Protein AF-A0A7R9DJT4-F1 (afdb_monomer_lite)

Sequence (134 aa):
MLPIFFIPLHFIPFYAVALYTYYHGIIDHSGINFKAHWWQPWQPDAIFHDNHHQYFHVNFGFNCSIWDKIHGTYRRKDRVYTEDIYYGKGKALNEVSENELMNDIKERKSENPLAYRNNNMEFELTEEDIKKSK

InterPro domains:
  IPR006694 Fatty acid hydroxylase [PF04116] (2-73)

Foldseek 3Di:
DVCVPPPDDDVVVVVVVVVVLVVLVCCLPVPDLDCDDPVQPQAHTSVLVVVCVAQVAASPDHRGSVVCVVLQLHDDLQFFGHVPQHDRHHHGLVRDDPVSVVVSLVSLVPDQLSSDPVSHSPNHDDPVSSVVRD

Secondary structure (DSSP, 8-state):
-HHHHHS---HHHHHHHHHHHHHHHHHHTTT------TT-TTSPPHHHHHHHHHHSSS---SS-THHHHHHT-S--TTEE--TT--SSS-EETTTS-HHHHHHHHHHHHHS-GGGSTTSS-TTPPPHHHHHHH-

Organism: Timema cristinae (NCBI:txid61476)

Structure (mmCIF, N/CA/C/O backbone):
data_AF-A0A7R9DJT4-F1
#
_entry.id   AF-A0A7R9DJT4-F1
#
loop_
_atom_site.group_PDB
_atom_site.id
_atom_site.type_symbol
_atom_site.label_atom_id
_atom_site.label_alt_id
_atom_site.label_comp_id
_atom_site.label_asym_id
_atom_site.label_entity_id
_atom_site.label_seq_id
_atom_site.pdbx_PDB_ins_code
_atom_site.Cartn_x
_atom_site.Cartn_y
_atom_site.Cartn_z
_atom_site.occupancy
_atom_site.B_iso_or_equiv
_atom_site.auth_seq_id
_atom_site.auth_comp_id
_atom_site.auth_asym_id
_atom_site.auth_atom_id
_atom_site.pdbx_PDB_model_num
ATOM 1 N N . MET A 1 1 ? 11.386 -14.698 -14.616 1.00 60.44 1 MET A N 1
ATOM 2 C CA . MET A 1 1 ? 12.555 -14.948 -15.493 1.00 60.44 1 MET A CA 1
ATOM 3 C C . MET A 1 1 ? 12.223 -15.726 -16.767 1.00 60.44 1 MET A C 1
ATOM 5 O O . MET A 1 1 ? 12.746 -15.362 -17.807 1.00 60.44 1 MET A O 1
ATOM 9 N N . LEU A 1 2 ? 11.346 -16.740 -16.736 1.00 71.69 2 LEU A N 1
ATOM 10 C CA . LEU A 1 2 ? 11.008 -17.580 -17.904 1.00 71.69 2 LEU A CA 1
ATOM 11 C C . LEU A 1 2 ? 10.589 -16.803 -19.184 1.00 71.69 2 LEU A C 1
ATOM 13 O O . LEU A 1 2 ? 11.089 -17.145 -20.254 1.00 71.69 2 LEU A O 1
ATOM 17 N N . PRO A 1 3 ? 9.802 -15.705 -19.114 1.00 70.12 3 PRO A N 1
ATOM 18 C CA . PRO A 1 3 ? 9.481 -14.895 -20.295 1.00 70.12 3 PRO A CA 1
ATOM 19 C C . PRO A 1 3 ? 10.692 -14.284 -21.010 1.00 70.12 3 PRO A C 1
ATOM 21 O O . PRO A 1 3 ? 10.672 -14.146 -22.222 1.00 70.12 3 PRO A O 1
ATOM 24 N N . ILE A 1 4 ? 11.759 -13.945 -20.284 1.00 73.62 4 ILE A N 1
ATOM 25 C CA . ILE A 1 4 ? 12.904 -13.190 -20.824 1.00 73.62 4 ILE A CA 1
ATOM 26 C C . ILE A 1 4 ? 13.721 -14.035 -21.809 1.00 73.62 4 ILE A C 1
ATOM 28 O O . ILE A 1 4 ? 14.277 -13.501 -22.763 1.00 73.62 4 ILE A O 1
ATOM 32 N N . PHE A 1 5 ? 13.797 -15.347 -21.579 1.00 78.56 5 PHE A N 1
ATOM 33 C CA . PHE A 1 5 ? 14.637 -16.249 -22.370 1.00 78.56 5 PHE A CA 1
ATOM 34 C C . PHE A 1 5 ? 13.871 -16.986 -23.469 1.00 78.56 5 PHE A C 1
ATOM 36 O O . PHE A 1 5 ? 14.475 -17.393 -24.457 1.00 78.56 5 PHE A O 1
ATOM 43 N N . PHE A 1 6 ? 12.559 -17.170 -23.297 1.00 85.50 6 PHE A N 1
ATOM 44 C CA . PHE A 1 6 ? 11.762 -18.042 -24.165 1.00 85.50 6 PHE A CA 1
ATOM 45 C C . PHE A 1 6 ? 10.630 -17.328 -24.904 1.00 85.50 6 PHE A C 1
ATOM 47 O O . PHE A 1 6 ? 10.102 -17.886 -25.863 1.00 85.50 6 PHE A O 1
ATOM 54 N N . ILE A 1 7 ? 10.250 -16.116 -24.490 1.00 85.88 7 ILE A N 1
ATOM 55 C CA . ILE A 1 7 ? 9.198 -15.344 -25.155 1.00 85.88 7 ILE A CA 1
ATOM 56 C C . ILE A 1 7 ? 9.868 -14.196 -25.919 1.00 85.88 7 ILE A C 1
ATOM 58 O O . ILE A 1 7 ? 10.579 -13.400 -25.304 1.00 85.88 7 ILE A O 1
ATOM 62 N N . PRO A 1 8 ? 9.666 -14.080 -27.245 1.00 86.94 8 PRO A N 1
ATOM 63 C CA . PRO A 1 8 ? 10.173 -12.941 -27.996 1.00 86.94 8 PRO A CA 1
ATOM 64 C C . PRO A 1 8 ? 9.510 -11.664 -27.470 1.00 86.94 8 PRO A C 1
ATOM 66 O O . PRO A 1 8 ? 8.306 -11.459 -27.616 1.00 86.94 8 PRO A O 1
ATOM 69 N N . LEU A 1 9 ? 10.309 -10.817 -26.823 1.00 87.19 9 LEU A N 1
ATOM 70 C CA . LEU A 1 9 ? 9.878 -9.572 -26.199 1.00 87.19 9 LEU A CA 1
ATOM 71 C C . LEU A 1 9 ? 10.655 -8.402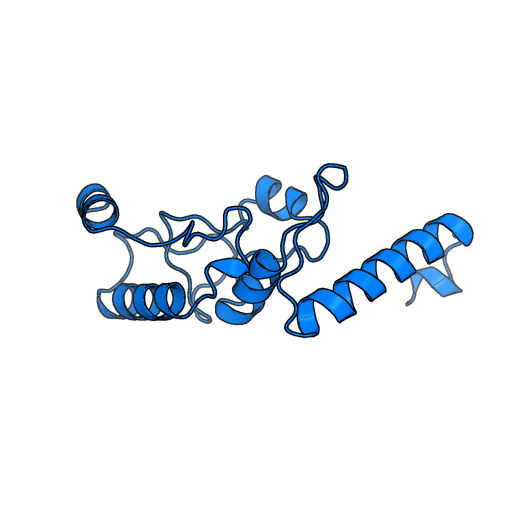 -26.795 1.00 87.19 9 LEU A C 1
ATOM 73 O O . LEU A 1 9 ? 11.849 -8.497 -27.079 1.00 87.19 9 LEU A O 1
ATOM 77 N N . HIS A 1 10 ? 9.988 -7.261 -26.944 1.00 90.56 10 HIS A N 1
ATOM 78 C CA . HIS A 1 10 ? 10.674 -6.023 -27.286 1.00 90.56 10 HIS A CA 1
ATOM 79 C C . HIS A 1 10 ? 11.540 -5.582 -26.098 1.00 90.56 10 HIS A C 1
ATOM 81 O O . HIS A 1 10 ? 11.026 -5.220 -25.040 1.00 90.56 10 HIS A O 1
ATOM 87 N N . PHE A 1 11 ? 12.862 -5.595 -26.279 1.00 89.19 11 PHE A N 1
ATOM 88 C CA . PHE A 1 11 ? 13.813 -5.318 -25.198 1.00 89.19 11 PHE A CA 1
ATOM 89 C C . PHE A 1 11 ? 13.643 -3.926 -24.585 1.00 89.19 11 PHE A C 1
ATOM 91 O O . PHE A 1 11 ? 13.699 -3.787 -23.370 1.00 89.19 11 PHE A O 1
ATOM 98 N N . ILE A 1 12 ? 13.393 -2.901 -25.405 1.00 92.81 12 ILE A N 1
ATOM 99 C CA . ILE A 1 12 ? 13.260 -1.515 -24.933 1.00 92.81 12 ILE A CA 1
ATOM 100 C C . ILE A 1 12 ? 12.126 -1.361 -23.901 1.00 92.81 12 ILE A C 1
ATOM 102 O O . ILE A 1 12 ? 12.424 -0.965 -22.774 1.00 92.81 12 ILE A O 1
ATOM 106 N N . PRO A 1 13 ? 10.850 -1.679 -24.211 1.00 93.06 13 PRO A N 1
ATOM 107 C CA . PRO A 1 13 ? 9.777 -1.551 -23.226 1.00 93.06 13 PRO A CA 1
ATOM 108 C C . PRO A 1 13 ? 9.973 -2.486 -22.029 1.00 93.06 13 PRO A C 1
ATOM 110 O O . PRO A 1 13 ? 9.661 -2.094 -20.908 1.00 93.06 13 PRO A O 1
ATOM 113 N N . PHE A 1 14 ? 10.540 -3.681 -22.234 1.00 90.88 14 PHE A N 1
ATOM 114 C CA . PHE A 1 14 ? 10.866 -4.583 -21.131 1.00 90.88 14 PHE A CA 1
ATOM 115 C C . PHE A 1 14 ? 11.834 -3.934 -20.132 1.00 90.88 14 PHE A C 1
ATOM 117 O O . PHE A 1 14 ? 11.525 -3.856 -18.944 1.00 90.88 14 PHE A O 1
ATOM 124 N N . TYR A 1 15 ? 12.978 -3.430 -20.603 1.00 91.56 15 TYR A N 1
ATOM 125 C CA . TYR A 1 15 ? 13.961 -2.788 -19.732 1.00 91.56 15 TYR A CA 1
ATOM 126 C C . TYR A 1 15 ? 13.433 -1.492 -19.123 1.00 91.56 15 TYR A C 1
ATOM 128 O O . TYR A 1 15 ? 13.725 -1.225 -17.962 1.00 91.56 15 TYR A O 1
ATOM 136 N N . ALA A 1 16 ? 12.626 -0.717 -19.853 1.00 94.12 16 ALA A N 1
ATOM 137 C CA . ALA A 1 16 ? 11.995 0.483 -19.310 1.00 94.12 16 ALA A CA 1
ATOM 138 C C . ALA A 1 16 ? 11.109 0.153 -18.097 1.00 94.12 16 ALA A C 1
ATOM 140 O O . ALA A 1 16 ? 11.258 0.774 -17.046 1.00 94.12 16 ALA A O 1
ATOM 141 N N . VAL A 1 17 ? 10.246 -0.865 -18.209 1.00 92.69 17 VAL A N 1
ATOM 142 C CA . VAL A 1 17 ? 9.405 -1.324 -17.092 1.00 92.69 17 VAL A CA 1
ATOM 143 C C . VAL A 1 17 ? 10.260 -1.920 -15.977 1.00 92.69 17 VAL A C 1
ATOM 145 O O . VAL A 1 17 ? 10.069 -1.561 -14.821 1.00 92.69 17 VAL A O 1
ATOM 148 N N . ALA A 1 18 ? 11.232 -2.776 -16.299 1.00 92.31 18 ALA A N 1
ATOM 149 C CA . ALA A 1 18 ? 12.082 -3.408 -15.294 1.00 92.31 18 ALA A CA 1
ATOM 150 C C . ALA A 1 18 ? 12.849 -2.365 -14.467 1.00 92.31 18 ALA A C 1
ATOM 152 O O . ALA A 1 18 ? 12.768 -2.370 -13.240 1.00 92.31 18 ALA A O 1
ATOM 153 N N . LEU A 1 19 ? 13.536 -1.427 -15.123 1.00 94.44 19 LEU A N 1
ATOM 154 C CA . LEU A 1 19 ? 14.265 -0.350 -14.450 1.00 94.44 19 LEU A CA 1
ATOM 155 C C . LEU A 1 19 ? 13.332 0.522 -13.610 1.00 94.44 19 LEU A C 1
ATOM 157 O O . LEU A 1 19 ? 13.670 0.852 -12.477 1.00 94.44 19 LEU A O 1
ATOM 161 N N . TYR A 1 20 ? 12.145 0.843 -14.130 1.00 94.06 20 TYR A N 1
ATOM 162 C CA . TYR A 1 20 ? 11.126 1.577 -13.388 1.00 94.06 20 TYR A CA 1
ATOM 163 C C . TYR A 1 20 ? 10.706 0.843 -12.106 1.00 94.06 20 TYR A C 1
ATOM 165 O O . TYR A 1 20 ? 10.711 1.452 -11.035 1.00 94.06 20 TYR A O 1
ATOM 173 N N . THR A 1 21 ? 10.404 -0.458 -12.191 1.00 93.38 21 THR A N 1
ATOM 174 C CA . THR A 1 21 ? 10.021 -1.270 -11.023 1.00 93.38 21 THR A CA 1
ATOM 175 C C . THR A 1 21 ? 11.160 -1.402 -10.016 1.00 93.38 21 THR A C 1
ATOM 177 O O . THR A 1 21 ? 10.929 -1.279 -8.820 1.00 93.38 21 THR A O 1
ATOM 180 N N . TYR A 1 22 ? 12.403 -1.575 -10.483 1.00 93.69 22 TYR A N 1
ATOM 181 C CA . TYR A 1 22 ? 13.575 -1.670 -9.612 1.00 93.69 22 TYR A CA 1
ATOM 182 C C . TYR A 1 22 ? 13.863 -0.357 -8.890 1.00 93.69 22 TYR A C 1
ATOM 184 O O . TYR A 1 22 ? 14.166 -0.373 -7.701 1.00 93.69 22 TYR A O 1
ATOM 192 N N . TYR A 1 23 ? 13.765 0.773 -9.594 1.00 93.38 23 TYR A N 1
ATOM 193 C CA . TYR A 1 23 ? 13.988 2.088 -9.004 1.00 93.38 23 TYR A CA 1
ATOM 194 C C . TYR A 1 23 ? 13.021 2.345 -7.845 1.00 93.38 23 TYR A C 1
ATOM 196 O O . TYR A 1 23 ? 13.465 2.610 -6.733 1.00 93.38 23 TYR A O 1
ATOM 204 N N . HIS A 1 24 ? 11.715 2.200 -8.082 1.00 92.69 24 HIS A N 1
ATOM 205 C CA . HIS A 1 24 ? 10.710 2.390 -7.032 1.00 92.69 24 HIS A CA 1
ATOM 206 C C . HIS A 1 24 ? 10.835 1.314 -5.943 1.00 92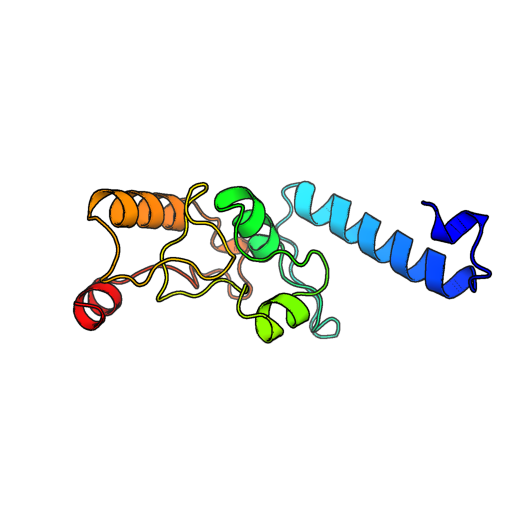.69 24 HIS A C 1
ATOM 208 O O . HIS A 1 24 ? 10.769 1.649 -4.772 1.00 92.69 24 HIS A O 1
ATOM 214 N N . GLY A 1 25 ? 11.170 0.073 -6.326 1.00 91.38 25 GLY A N 1
ATOM 215 C CA . GLY A 1 25 ? 11.628 -1.014 -5.448 1.00 91.38 25 GLY A CA 1
ATOM 216 C C . GLY A 1 25 ? 12.599 -0.560 -4.373 1.00 91.38 25 GLY A C 1
ATOM 217 O O . GLY A 1 25 ? 12.367 -0.701 -3.178 1.00 91.38 25 GLY A O 1
ATOM 218 N N . ILE A 1 26 ? 13.713 -0.002 -4.827 1.00 93.62 26 ILE A N 1
ATOM 219 C CA . ILE A 1 26 ? 14.790 0.446 -3.952 1.00 93.62 26 ILE A CA 1
ATOM 220 C C . ILE A 1 26 ? 14.341 1.641 -3.110 1.00 93.62 26 ILE A C 1
ATOM 222 O O . ILE A 1 26 ? 14.641 1.683 -1.920 1.00 93.62 26 ILE A O 1
ATOM 226 N N . ILE A 1 27 ? 13.640 2.608 -3.708 1.00 92.56 27 ILE A N 1
ATOM 227 C CA . ILE A 1 27 ? 13.214 3.823 -3.007 1.00 92.56 27 ILE A CA 1
ATOM 228 C C . ILE A 1 27 ? 12.201 3.508 -1.902 1.00 92.56 27 ILE A C 1
ATOM 230 O O . ILE A 1 27 ? 12.422 3.950 -0.774 1.00 92.56 27 ILE A O 1
ATOM 234 N N . ASP A 1 28 ? 11.173 2.704 -2.176 1.00 90.25 28 ASP A N 1
ATOM 235 C CA . ASP A 1 28 ? 10.136 2.343 -1.199 1.00 90.25 28 ASP A CA 1
ATOM 236 C C . ASP A 1 28 ? 10.731 1.590 0.008 1.00 90.25 28 ASP A C 1
ATOM 238 O O . ASP A 1 28 ? 10.280 1.762 1.133 1.00 90.25 28 ASP A O 1
ATOM 242 N N . HIS A 1 29 ? 11.826 0.842 -0.180 1.00 91.06 29 HIS A N 1
ATOM 243 C CA . HIS A 1 29 ? 12.537 0.148 0.906 1.00 91.06 29 HIS A CA 1
ATOM 244 C C . HIS A 1 29 ? 13.718 0.915 1.516 1.00 91.06 29 HIS A C 1
ATOM 246 O O . HIS A 1 29 ? 14.385 0.411 2.421 1.00 91.06 29 HIS A O 1
ATOM 252 N N . SER A 1 30 ? 14.015 2.121 1.035 1.00 92.75 30 SER A N 1
ATOM 253 C CA . SER A 1 30 ? 15.169 2.904 1.504 1.00 92.75 30 SER A CA 1
ATOM 254 C C . SER A 1 30 ? 14.902 3.716 2.777 1.00 92.75 30 SER A C 1
ATOM 256 O O . SER A 1 30 ? 15.821 4.338 3.309 1.00 92.75 30 SER A O 1
ATOM 258 N N . GLY A 1 31 ? 13.654 3.741 3.259 1.00 88.44 31 GLY A N 1
ATOM 259 C CA . GLY A 1 31 ? 13.210 4.609 4.356 1.00 88.44 31 GLY A CA 1
ATOM 260 C C . GLY A 1 31 ? 12.927 6.057 3.932 1.00 88.44 31 GLY A C 1
ATOM 261 O O . GLY A 1 31 ? 12.759 6.931 4.783 1.00 88.44 31 GLY A O 1
ATOM 262 N N . ILE A 1 32 ? 12.886 6.334 2.625 1.00 92.00 32 ILE A N 1
ATOM 263 C CA . ILE A 1 32 ? 12.493 7.633 2.074 1.00 92.00 32 ILE A CA 1
ATOM 264 C C . ILE A 1 32 ? 10.972 7.664 1.902 1.00 92.00 32 ILE A C 1
ATOM 266 O O . ILE A 1 32 ? 10.406 6.831 1.203 1.00 92.00 32 ILE A O 1
ATOM 270 N N . ASN A 1 33 ? 10.323 8.699 2.441 1.00 92.94 33 ASN A N 1
ATOM 271 C CA . ASN A 1 33 ? 8.895 8.971 2.237 1.00 92.94 33 ASN A CA 1
ATOM 272 C C . ASN A 1 33 ? 8.625 9.527 0.829 1.00 92.94 33 ASN A C 1
ATOM 274 O O . ASN A 1 33 ? 8.293 10.704 0.650 1.00 92.94 33 ASN A O 1
ATOM 278 N N . PHE A 1 34 ? 8.835 8.698 -0.189 1.00 92.56 34 PHE A N 1
ATOM 279 C CA . PHE A 1 34 ? 8.591 9.073 -1.571 1.00 92.56 34 PHE A CA 1
ATOM 280 C C . PHE A 1 34 ? 7.098 9.301 -1.824 1.00 92.56 34 PHE A C 1
ATOM 282 O O . PHE A 1 34 ? 6.232 8.565 -1.347 1.00 92.56 34 PHE A O 1
ATOM 289 N N . LYS A 1 35 ? 6.814 10.330 -2.626 1.00 94.00 35 LYS A N 1
ATOM 290 C CA . LYS A 1 35 ? 5.470 10.654 -3.093 1.00 94.00 35 LYS A CA 1
ATOM 291 C C . LYS A 1 35 ? 5.429 10.548 -4.601 1.00 94.00 35 LYS A C 1
ATOM 293 O O . LYS A 1 35 ? 6.207 11.217 -5.284 1.00 94.00 35 LYS A O 1
ATOM 298 N N . ALA A 1 36 ? 4.478 9.779 -5.113 1.00 93.19 36 ALA A N 1
ATOM 299 C CA . ALA A 1 36 ? 4.293 9.623 -6.541 1.00 93.19 36 ALA A CA 1
ATOM 300 C C . ALA A 1 36 ? 4.054 10.982 -7.197 1.00 93.19 36 ALA A C 1
ATOM 302 O O . ALA A 1 36 ? 3.322 11.834 -6.678 1.00 93.19 36 ALA A O 1
ATOM 303 N N . HIS A 1 37 ? 4.667 11.211 -8.350 1.00 92.62 37 HIS A N 1
ATOM 304 C CA . HIS A 1 37 ? 4.477 12.469 -9.054 1.00 92.62 37 HIS A CA 1
ATOM 305 C C . HIS A 1 37 ? 3.053 12.578 -9.616 1.00 92.62 37 HIS A C 1
ATOM 307 O O . HIS A 1 37 ? 2.407 11.577 -9.913 1.00 92.62 37 HIS A O 1
ATOM 313 N N . TRP A 1 38 ? 2.565 13.805 -9.819 1.00 93.06 38 TRP A N 1
ATOM 314 C CA . TRP A 1 38 ? 1.211 14.056 -10.341 1.00 93.06 38 TRP A CA 1
ATOM 315 C C . TRP A 1 38 ? 0.954 13.414 -11.718 1.00 93.06 38 TRP A C 1
ATOM 317 O O . TRP A 1 38 ? -0.186 13.110 -12.053 1.00 93.06 38 TRP A O 1
ATOM 327 N N . TRP A 1 39 ? 2.010 13.186 -12.506 1.00 93.44 39 TRP A N 1
ATOM 328 C CA . TRP A 1 39 ? 1.956 12.541 -13.820 1.00 93.44 39 TRP A CA 1
ATOM 329 C C . TRP A 1 39 ? 2.059 11.003 -13.758 1.00 93.44 39 TRP A C 1
ATOM 331 O O . TRP A 1 39 ? 2.012 10.354 -14.800 1.00 93.44 39 TRP A O 1
ATOM 341 N N . GLN A 1 40 ? 2.167 10.412 -12.561 1.00 92.81 40 GLN A N 1
ATOM 342 C CA . GLN A 1 40 ? 2.209 8.962 -12.320 1.00 92.81 40 GLN A CA 1
ATOM 343 C C . GLN A 1 40 ? 0.988 8.496 -11.504 1.00 92.81 40 GLN A C 1
ATOM 345 O O . GLN A 1 40 ? 1.146 7.986 -10.397 1.00 92.81 40 GLN A O 1
ATOM 350 N N . PRO A 1 41 ? -0.248 8.631 -12.014 1.00 90.12 41 PRO A N 1
ATOM 351 C CA . PRO A 1 41 ? -1.459 8.328 -11.242 1.00 90.12 41 PRO A CA 1
ATOM 352 C C . PRO A 1 41 ? -1.604 6.849 -10.833 1.00 90.12 41 PRO A C 1
ATOM 354 O O . PRO A 1 41 ? -2.445 6.525 -9.997 1.00 90.12 41 PRO A O 1
ATOM 357 N N . TRP A 1 42 ? -0.825 5.943 -11.431 1.00 92.44 42 TRP A N 1
ATOM 358 C CA . TRP A 1 42 ? -0.794 4.523 -11.071 1.00 92.44 42 TRP A CA 1
ATOM 359 C C . TRP A 1 42 ? 0.141 4.224 -9.891 1.00 92.44 42 TRP A C 1
ATOM 361 O O . TRP A 1 42 ? -0.185 3.348 -9.085 1.00 92.44 42 TRP A O 1
ATOM 371 N N . GLN A 1 43 ? 1.260 4.949 -9.778 1.00 95.19 43 GLN A N 1
ATOM 372 C CA . GLN A 1 43 ? 2.268 4.738 -8.740 1.00 95.19 43 GLN A CA 1
ATOM 373 C C . GLN A 1 43 ? 1.718 5.229 -7.401 1.00 95.19 43 GLN A C 1
ATOM 375 O O . GLN A 1 43 ? 1.310 6.387 -7.302 1.00 95.19 43 GLN A O 1
ATOM 380 N N . PRO A 1 44 ? 1.671 4.376 -6.373 1.00 95.38 44 PRO A N 1
ATOM 381 C CA . PRO A 1 44 ? 1.309 4.823 -5.040 1.00 95.38 44 PRO A CA 1
ATOM 382 C C . PRO A 1 44 ? 2.475 5.536 -4.331 1.00 95.38 44 PRO A C 1
ATOM 384 O O . PRO A 1 44 ? 3.632 5.436 -4.745 1.00 95.38 44 PRO A O 1
ATOM 387 N N . ASP A 1 45 ? 2.146 6.257 -3.258 1.00 95.50 45 ASP A N 1
ATOM 388 C CA . ASP A 1 45 ? 3.124 6.778 -2.291 1.00 95.50 45 ASP A CA 1
ATOM 389 C C . ASP A 1 45 ? 3.702 5.631 -1.450 1.00 95.50 45 ASP A C 1
ATOM 391 O O . ASP A 1 45 ? 3.047 4.595 -1.309 1.00 95.50 45 ASP A O 1
ATOM 395 N N . ALA A 1 46 ? 4.881 5.832 -0.852 1.00 94.56 46 ALA A N 1
ATOM 396 C CA . ALA A 1 46 ? 5.594 4.796 -0.090 1.00 94.56 46 ALA A CA 1
ATOM 397 C C . ALA A 1 46 ? 4.716 4.114 0.980 1.00 94.56 46 ALA A C 1
ATOM 399 O O . ALA A 1 46 ? 4.736 2.892 1.125 1.00 94.56 46 ALA A O 1
ATOM 400 N N . ILE A 1 47 ? 3.834 4.885 1.635 1.00 96.12 47 ILE A N 1
ATOM 401 C CA . ILE A 1 47 ? 2.928 4.384 2.679 1.00 96.12 47 ILE A CA 1
ATOM 402 C C . ILE A 1 47 ? 2.034 3.224 2.224 1.00 96.12 47 ILE A C 1
ATOM 404 O O . ILE A 1 47 ? 1.651 2.373 3.022 1.00 96.12 47 ILE A O 1
ATOM 408 N N . PHE A 1 48 ? 1.699 3.155 0.934 1.00 96.88 48 PHE A N 1
ATOM 409 C CA . PHE A 1 48 ? 0.907 2.057 0.388 1.00 96.88 48 PHE A CA 1
ATOM 410 C C . PHE A 1 48 ? 1.629 0.717 0.541 1.00 96.88 48 PHE A C 1
ATOM 412 O O . PHE A 1 48 ? 1.000 -0.274 0.921 1.00 96.88 48 PHE A O 1
ATOM 419 N N . HIS A 1 49 ? 2.937 0.711 0.276 1.00 96.06 49 HIS A N 1
ATOM 420 C CA . HIS A 1 49 ? 3.788 -0.460 0.406 1.00 96.06 49 HIS A CA 1
ATOM 421 C C . HIS A 1 49 ? 4.193 -0.718 1.862 1.00 96.06 49 HIS A C 1
ATOM 423 O O . HIS A 1 49 ? 4.188 -1.867 2.300 1.00 96.06 49 HIS A O 1
ATOM 429 N N . ASP A 1 50 ? 4.423 0.329 2.655 1.00 95.88 50 ASP A N 1
ATOM 430 C CA . ASP A 1 50 ? 4.638 0.177 4.100 1.00 95.88 50 ASP A CA 1
ATOM 431 C C . ASP A 1 50 ? 3.438 -0.509 4.767 1.00 95.88 50 ASP A C 1
ATOM 433 O O . ASP A 1 50 ? 3.598 -1.438 5.554 1.00 95.88 50 ASP A O 1
ATOM 437 N N . ASN A 1 51 ? 2.213 -0.127 4.392 1.00 96.81 51 ASN A N 1
ATOM 438 C CA . ASN A 1 51 ? 1.002 -0.793 4.867 1.00 96.81 51 ASN A CA 1
ATOM 439 C C . ASN A 1 51 ? 0.908 -2.250 4.391 1.00 96.81 51 ASN A C 1
ATOM 441 O O . ASN A 1 51 ? 0.369 -3.088 5.112 1.00 96.81 51 ASN A O 1
ATOM 445 N N . HIS A 1 52 ? 1.430 -2.580 3.205 1.00 96.81 52 HIS A N 1
ATOM 446 C CA . HIS A 1 52 ? 1.543 -3.977 2.790 1.00 96.81 52 HIS A CA 1
ATOM 447 C C . HIS A 1 52 ? 2.468 -4.753 3.735 1.00 96.81 52 HIS A C 1
ATOM 449 O O . HIS A 1 52 ? 2.100 -5.834 4.174 1.00 96.81 52 HIS A O 1
ATOM 455 N N . HIS A 1 53 ? 3.616 -4.198 4.124 1.00 95.88 53 HIS A N 1
ATOM 456 C CA . HIS A 1 53 ? 4.495 -4.840 5.108 1.00 95.88 53 HIS A CA 1
ATOM 457 C C . HIS A 1 53 ? 3.901 -4.921 6.510 1.00 95.88 53 HIS A C 1
ATOM 459 O O . HIS A 1 53 ? 4.171 -5.875 7.229 1.00 95.88 53 HIS A O 1
ATOM 465 N N . GLN A 1 54 ? 3.097 -3.935 6.890 1.00 96.19 54 GLN A N 1
ATOM 466 C CA . GLN A 1 54 ? 2.474 -3.871 8.204 1.00 96.19 54 GLN A CA 1
ATOM 467 C C . GLN A 1 54 ? 1.312 -4.862 8.366 1.00 96.19 54 GLN A C 1
ATOM 469 O O . GLN A 1 54 ? 1.102 -5.396 9.450 1.00 96.19 54 GLN A O 1
ATOM 474 N N . TYR A 1 55 ? 0.537 -5.105 7.303 1.00 97.06 55 TYR A N 1
ATOM 475 C CA . TYR A 1 55 ? -0.692 -5.908 7.378 1.00 97.06 55 TYR A CA 1
ATOM 476 C C . TYR A 1 55 ? -0.679 -7.181 6.520 1.00 97.06 55 TYR A C 1
ATOM 478 O O . TYR A 1 55 ? -1.552 -8.027 6.698 1.00 97.06 55 TYR A O 1
ATOM 486 N N . PHE A 1 56 ? 0.270 -7.324 5.589 1.00 96.25 56 PHE A N 1
ATOM 487 C CA . PHE A 1 56 ? 0.492 -8.423 4.625 1.00 96.25 56 PHE A CA 1
ATOM 488 C C . PHE A 1 56 ? -0.635 -8.717 3.625 1.00 96.25 56 PHE A C 1
ATOM 490 O O . PHE A 1 56 ? -0.383 -9.022 2.458 1.00 96.25 56 PHE A O 1
ATOM 497 N N . HIS A 1 57 ? -1.888 -8.612 4.048 1.00 97.19 57 HIS A N 1
ATOM 498 C CA . HIS A 1 57 ? -3.072 -9.018 3.304 1.00 97.19 57 HIS A CA 1
ATOM 499 C C . HIS A 1 57 ? -3.886 -7.810 2.840 1.00 97.19 57 HIS A C 1
ATOM 501 O O . HIS A 1 57 ? -5.110 -7.791 2.954 1.00 97.19 57 HIS A O 1
ATOM 507 N N . VAL A 1 58 ? -3.198 -6.787 2.336 1.00 97.75 58 VAL A N 1
ATOM 508 C CA . VAL A 1 58 ? -3.759 -5.565 1.746 1.00 97.75 58 VAL A CA 1
ATOM 509 C C . VAL A 1 58 ? -2.714 -4.950 0.811 1.00 97.75 58 VAL A C 1
ATOM 511 O O . VAL A 1 58 ? -1.525 -5.232 0.970 1.00 97.75 58 VAL A O 1
ATOM 514 N N . ASN A 1 59 ? -3.143 -4.114 -0.141 1.00 97.62 59 ASN A N 1
ATOM 515 C CA . ASN A 1 59 ? -2.252 -3.359 -1.030 1.00 97.62 59 ASN A CA 1
ATOM 516 C C . ASN A 1 59 ? -1.220 -4.263 -1.741 1.00 97.62 59 ASN A C 1
ATOM 518 O O . ASN A 1 59 ? -0.017 -4.066 -1.618 1.00 97.62 59 ASN A O 1
ATOM 522 N N . PHE A 1 60 ? -1.684 -5.292 -2.453 1.00 97.06 60 PHE A N 1
ATOM 523 C CA . PHE A 1 60 ? -0.824 -6.302 -3.082 1.00 97.06 60 PHE A CA 1
ATOM 524 C C . PHE A 1 60 ? -0.040 -5.783 -4.287 1.00 97.06 60 PHE A C 1
ATOM 526 O O . PHE A 1 60 ? 0.981 -6.360 -4.666 1.00 97.06 60 PHE A O 1
ATOM 533 N N . GLY A 1 61 ? -0.540 -4.739 -4.943 1.00 94.81 61 GLY A N 1
ATOM 534 C CA . GLY A 1 61 ? 0.201 -4.036 -5.969 1.00 94.81 61 GLY A CA 1
ATOM 535 C C . GLY A 1 61 ? 1.519 -3.499 -5.418 1.00 94.81 61 GLY A C 1
ATOM 536 O O . GLY A 1 61 ? 1.679 -3.264 -4.227 1.00 94.81 61 GLY A O 1
ATOM 537 N N . PHE A 1 62 ? 2.473 -3.277 -6.313 1.00 90.88 62 PHE A N 1
ATOM 538 C CA . PHE A 1 62 ? 3.728 -2.630 -5.949 1.00 90.88 62 PHE A CA 1
ATOM 539 C C . PHE A 1 62 ? 3.777 -1.224 -6.559 1.00 90.88 62 PHE A C 1
ATOM 541 O O . PHE A 1 62 ? 3.494 -0.234 -5.897 1.00 90.88 62 PHE A O 1
ATOM 548 N N . ASN A 1 63 ? 3.950 -1.131 -7.879 1.00 91.44 63 ASN A N 1
ATOM 549 C CA . ASN A 1 63 ? 3.980 0.154 -8.596 1.00 91.44 63 ASN A CA 1
ATOM 550 C C . ASN A 1 63 ? 2.631 0.608 -9.168 1.00 91.44 63 ASN A C 1
ATOM 552 O O . ASN A 1 63 ? 2.567 1.585 -9.911 1.00 91.44 63 ASN A O 1
ATOM 556 N N . CYS A 1 64 ? 1.556 -0.138 -8.918 1.00 94.75 64 CYS A N 1
ATOM 557 C CA . CYS A 1 64 ? 0.260 0.117 -9.539 1.00 94.75 64 CYS A CA 1
ATOM 558 C C . CYS A 1 64 ? -0.889 -0.218 -8.586 1.00 94.75 64 CYS A C 1
ATOM 560 O O . CYS A 1 64 ? -1.356 -1.354 -8.541 1.00 94.75 64 CYS A O 1
ATOM 562 N N . SER A 1 65 ? -1.383 0.793 -7.867 1.00 95.56 65 SER A N 1
ATOM 563 C CA . SER A 1 65 ? -2.498 0.639 -6.912 1.00 95.56 65 SER A CA 1
ATOM 564 C C . SER A 1 65 ? -3.864 0.419 -7.578 1.00 95.56 65 SER A C 1
ATOM 566 O O . SER A 1 65 ? -4.852 0.106 -6.914 1.00 95.56 65 SER A O 1
ATOM 568 N N . ILE A 1 66 ? -3.951 0.601 -8.900 1.00 96.06 66 ILE A N 1
ATOM 569 C CA . ILE A 1 66 ? -5.203 0.476 -9.660 1.00 96.06 66 ILE A CA 1
ATOM 570 C C . ILE A 1 66 ? -5.765 -0.942 -9.544 1.00 96.06 66 ILE A C 1
ATOM 572 O O . ILE A 1 66 ? -6.975 -1.113 -9.395 1.00 96.06 66 ILE A O 1
ATOM 576 N N . TRP A 1 67 ? -4.903 -1.957 -9.563 1.00 95.56 67 TRP A N 1
ATOM 577 C CA . TRP A 1 67 ? -5.347 -3.342 -9.462 1.00 95.56 67 TRP A CA 1
ATOM 578 C C . TRP A 1 67 ? -5.974 -3.643 -8.104 1.00 95.56 67 TRP A C 1
ATOM 580 O O . TRP A 1 67 ? -7.010 -4.301 -8.065 1.00 95.56 67 TRP A O 1
ATOM 590 N N . ASP A 1 68 ? -5.440 -3.088 -7.019 1.00 97.81 68 ASP A N 1
ATOM 591 C CA . ASP A 1 68 ? -6.035 -3.220 -5.690 1.00 97.81 68 ASP A CA 1
ATOM 592 C C . ASP A 1 68 ? -7.400 -2.546 -5.581 1.00 97.81 68 ASP A C 1
ATOM 594 O O . ASP A 1 68 ? -8.309 -3.065 -4.932 1.00 97.81 68 ASP A O 1
ATOM 598 N N . LYS A 1 69 ? -7.582 -1.411 -6.261 1.00 95.94 69 LYS A N 1
ATOM 599 C CA . LYS A 1 69 ? -8.882 -0.731 -6.328 1.00 95.94 69 LYS A CA 1
ATOM 600 C C . LYS A 1 69 ? -9.909 -1.567 -7.095 1.00 95.94 69 LYS A C 1
ATOM 602 O O . LYS A 1 69 ? -11.042 -1.688 -6.642 1.00 95.94 69 LYS A O 1
ATOM 607 N N . ILE A 1 70 ? -9.509 -2.176 -8.214 1.00 96.81 70 ILE A N 1
ATOM 608 C CA . ILE A 1 70 ? -10.384 -3.029 -9.038 1.00 96.81 70 ILE A CA 1
ATOM 609 C C . ILE A 1 70 ? -10.782 -4.310 -8.292 1.00 96.81 70 ILE A C 1
ATOM 611 O O . ILE A 1 70 ? -11.944 -4.706 -8.331 1.00 96.81 70 ILE A O 1
ATOM 615 N N . HIS A 1 71 ? -9.841 -4.949 -7.596 1.00 97.00 71 HIS A N 1
ATOM 616 C CA . HIS A 1 71 ? -10.083 -6.228 -6.916 1.00 97.00 71 HIS A CA 1
ATOM 617 C C . HIS A 1 71 ? -10.571 -6.070 -5.467 1.00 97.00 71 HIS A C 1
ATOM 619 O O . HIS A 1 71 ? -10.914 -7.058 -4.813 1.00 97.00 71 HIS A O 1
ATOM 625 N N . GLY A 1 72 ? -10.650 -4.834 -4.965 1.00 97.00 72 GLY A N 1
ATOM 626 C CA . GLY A 1 72 ? -11.122 -4.530 -3.615 1.00 97.00 72 GLY A CA 1
ATOM 627 C C . GLY A 1 72 ? -10.129 -4.908 -2.514 1.00 97.00 72 GLY A C 1
ATOM 628 O O . GLY A 1 72 ? -10.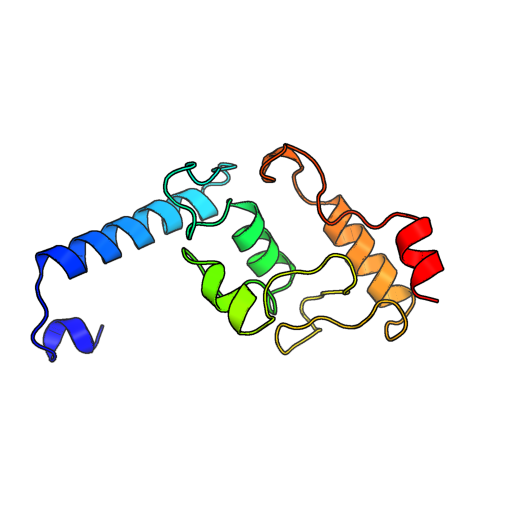555 -5.227 -1.406 1.00 97.00 72 GLY A O 1
ATOM 629 N N . THR A 1 73 ? -8.833 -4.894 -2.825 1.00 97.94 73 THR A N 1
ATOM 630 C CA . THR A 1 73 ? -7.724 -5.171 -1.896 1.00 97.94 73 THR A CA 1
ATOM 631 C C . THR A 1 73 ? -6.956 -3.912 -1.492 1.00 97.94 73 THR A C 1
ATOM 633 O O . THR A 1 73 ? -5.990 -3.989 -0.738 1.00 97.94 73 THR A O 1
ATOM 636 N N . TYR A 1 74 ? -7.401 -2.742 -1.962 1.00 97.81 74 TYR A N 1
ATOM 637 C CA . TYR A 1 74 ? -6.899 -1.445 -1.510 1.00 97.81 74 TYR A CA 1
ATOM 638 C C . TYR A 1 74 ? -7.351 -1.200 -0.068 1.00 97.81 74 TYR A C 1
ATOM 640 O O . TYR A 1 74 ? -8.512 -1.457 0.266 1.00 97.81 74 TYR A O 1
ATOM 648 N N . ARG A 1 75 ? -6.455 -0.695 0.782 1.00 97.50 75 ARG A N 1
ATOM 649 C CA . ARG A 1 75 ? -6.749 -0.431 2.193 1.00 97.50 75 ARG A CA 1
ATOM 650 C C . ARG A 1 75 ? -7.923 0.529 2.360 1.00 97.50 75 ARG A C 1
ATOM 652 O O . ARG A 1 75 ? -8.018 1.549 1.681 1.00 97.50 75 ARG A O 1
ATOM 659 N N . ARG A 1 76 ? -8.811 0.219 3.304 1.00 96.94 76 ARG A N 1
ATOM 660 C CA . ARG A 1 76 ? -9.983 1.043 3.613 1.00 96.94 76 ARG A CA 1
ATOM 661 C C . ARG A 1 76 ? -10.014 1.450 5.076 1.00 96.94 76 ARG A C 1
ATOM 663 O O . ARG A 1 76 ? -9.643 0.679 5.956 1.00 96.94 76 ARG A O 1
ATOM 670 N N . LYS A 1 77 ? -10.496 2.666 5.333 1.00 96.50 77 LYS A N 1
ATOM 671 C CA . LYS A 1 77 ? -10.596 3.208 6.689 1.00 96.50 77 LYS A CA 1
ATOM 672 C C . LYS A 1 77 ? -11.628 2.457 7.542 1.00 96.50 77 LYS A C 1
ATOM 674 O O . LYS A 1 77 ? -11.365 2.231 8.712 1.00 96.50 77 LYS A O 1
ATOM 679 N N . ASP A 1 78 ? -12.738 2.010 6.957 1.00 96.12 78 ASP A N 1
ATOM 680 C CA . ASP A 1 78 ? -13.846 1.295 7.619 1.00 96.12 78 ASP A CA 1
ATOM 681 C C . ASP A 1 78 ? -13.576 -0.202 7.881 1.00 96.12 78 ASP A C 1
ATOM 683 O O . ASP A 1 78 ? -14.497 -0.968 8.177 1.00 96.12 78 ASP A O 1
ATOM 687 N N . ARG A 1 79 ? -12.327 -0.650 7.725 1.00 97.12 79 ARG A N 1
ATOM 688 C CA . ARG A 1 79 ? -11.924 -2.053 7.853 1.00 97.12 79 ARG A CA 1
ATOM 689 C C . ARG A 1 79 ? -10.734 -2.188 8.777 1.00 97.12 79 ARG A C 1
ATOM 691 O O . ARG A 1 79 ? -9.880 -1.308 8.800 1.00 97.12 79 ARG A O 1
ATOM 698 N N . VAL A 1 80 ? -10.671 -3.314 9.474 1.00 97.62 80 VAL A N 1
ATOM 699 C CA . VAL A 1 80 ? -9.558 -3.711 10.341 1.00 97.62 80 VAL A CA 1
ATOM 700 C C . VAL A 1 80 ? -8.670 -4.701 9.607 1.00 97.62 80 VAL A C 1
ATOM 702 O O . VAL A 1 80 ? -9.172 -5.644 8.981 1.00 97.62 80 VAL A O 1
ATOM 705 N N . TYR A 1 81 ? -7.362 -4.480 9.703 1.00 97.19 81 TYR A N 1
ATOM 706 C CA . TYR A 1 81 ? -6.343 -5.327 9.103 1.00 97.19 81 TYR A CA 1
ATOM 707 C C . TYR A 1 81 ? -5.332 -5.751 10.169 1.00 97.19 81 TYR A C 1
ATOM 709 O O . TYR A 1 81 ? -4.962 -4.977 11.046 1.00 97.19 81 TYR A O 1
ATOM 717 N N . THR A 1 82 ? -4.879 -6.993 10.080 1.00 94.50 82 THR A N 1
ATOM 718 C CA . THR A 1 82 ? -3.767 -7.550 10.855 1.00 94.50 82 THR A CA 1
ATOM 719 C C . THR A 1 82 ? -3.056 -8.566 9.966 1.00 94.50 82 THR A C 1
ATOM 721 O O . THR A 1 82 ? -3.610 -8.975 8.941 1.00 94.50 82 THR A O 1
ATOM 724 N N . GLU A 1 83 ? -1.873 -9.024 10.374 1.00 94.31 83 GLU A N 1
ATOM 725 C CA . GLU A 1 83 ? -1.157 -10.099 9.671 1.00 94.31 83 GLU A CA 1
ATOM 726 C C . GLU A 1 83 ? -2.015 -11.376 9.531 1.00 94.31 83 GLU A C 1
ATOM 728 O O . GLU A 1 83 ? -1.880 -12.112 8.558 1.00 94.31 83 GLU A O 1
ATOM 733 N N . ASP A 1 84 ? -2.965 -11.587 10.450 1.00 94.75 84 ASP A N 1
ATOM 734 C CA . ASP A 1 84 ? -3.847 -12.758 10.513 1.00 94.75 84 ASP A CA 1
ATOM 735 C C . ASP A 1 84 ? -5.225 -12.562 9.848 1.00 94.75 84 ASP A C 1
ATOM 737 O O . ASP A 1 84 ? -6.059 -13.475 9.851 1.00 94.75 84 ASP A O 1
ATOM 741 N N . ILE A 1 85 ? -5.515 -11.385 9.282 1.00 95.31 85 ILE A N 1
ATOM 742 C CA . ILE A 1 85 ? -6.758 -11.134 8.536 1.00 95.31 85 ILE A CA 1
ATOM 743 C C . ILE A 1 85 ? -6.483 -11.274 7.038 1.00 95.31 85 ILE A C 1
ATOM 745 O O . ILE A 1 85 ? -6.057 -10.346 6.360 1.00 95.31 85 ILE A O 1
ATOM 749 N N . TYR A 1 86 ? -6.778 -12.460 6.516 1.00 95.88 86 TYR A N 1
ATOM 750 C CA . TYR A 1 86 ? -6.476 -12.856 5.142 1.00 95.88 86 TYR A CA 1
ATOM 751 C C . TYR A 1 86 ? -7.449 -12.277 4.091 1.00 95.88 86 TYR A C 1
ATOM 753 O O . TYR A 1 86 ? -8.504 -11.717 4.396 1.00 95.88 86 TYR A O 1
ATOM 761 N N . TYR A 1 87 ? -7.112 -12.501 2.815 1.00 93.75 87 TYR A N 1
ATOM 762 C CA . TYR A 1 87 ? -7.948 -12.258 1.625 1.00 93.75 87 TYR A CA 1
ATOM 763 C C . TYR A 1 87 ? -8.141 -10.801 1.177 1.00 93.75 87 TYR A C 1
ATOM 765 O O . TYR A 1 87 ? -9.037 -10.526 0.376 1.00 93.75 87 TYR A O 1
ATOM 773 N N . GLY A 1 88 ? -7.316 -9.853 1.629 1.00 94.69 88 GLY A N 1
ATOM 774 C CA . GLY A 1 88 ? -7.253 -8.526 0.998 1.00 94.69 88 GLY A CA 1
ATOM 775 C C . GLY A 1 88 ? -8.291 -7.511 1.476 1.00 94.69 88 GLY A C 1
ATOM 776 O O . GLY A 1 88 ? -8.111 -6.309 1.300 1.00 94.69 88 GLY A O 1
ATOM 777 N N . LYS A 1 89 ? -9.409 -7.969 2.049 1.00 96.31 89 LYS A N 1
ATOM 778 C CA . LYS A 1 89 ? -10.595 -7.121 2.263 1.00 96.31 89 LYS A CA 1
ATOM 779 C C . LYS A 1 89 ? -10.691 -6.511 3.660 1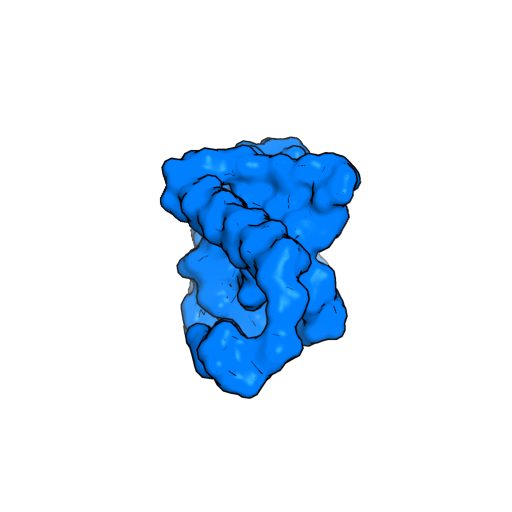.00 96.31 89 LYS A C 1
ATOM 781 O O . LYS A 1 89 ? -11.458 -5.557 3.821 1.00 96.31 89 LYS A O 1
ATOM 786 N N . GLY A 1 90 ? -9.935 -7.027 4.629 1.00 96.88 90 GLY A N 1
ATOM 787 C CA . GLY A 1 90 ? -10.083 -6.673 6.041 1.00 96.88 90 GLY A CA 1
ATOM 788 C C . GLY A 1 90 ? -11.431 -7.121 6.625 1.00 96.88 90 GLY A C 1
ATOM 789 O O . GLY A 1 90 ? -12.356 -7.489 5.894 1.00 96.88 90 GLY A O 1
ATOM 790 N N . LYS A 1 91 ? -11.565 -7.071 7.950 1.00 97.25 91 LYS A N 1
ATOM 791 C CA . LYS A 1 91 ? -12.840 -7.319 8.651 1.00 97.25 91 LYS A CA 1
ATOM 792 C C . LYS A 1 91 ? -13.605 -6.013 8.852 1.00 97.25 91 LYS A C 1
ATOM 794 O O . LYS A 1 91 ? -12.983 -4.954 8.947 1.00 97.25 91 LYS A O 1
ATOM 799 N N . ALA A 1 92 ? -14.939 -6.051 8.879 1.00 96.50 92 ALA A N 1
ATOM 800 C CA . ALA A 1 92 ? -15.709 -4.860 9.238 1.00 96.50 92 ALA A CA 1
ATOM 801 C C . ALA A 1 92 ? -15.504 -4.501 10.720 1.00 96.50 92 ALA A C 1
ATOM 803 O O . ALA A 1 92 ? -15.284 -5.376 11.555 1.00 96.50 92 ALA A O 1
ATOM 804 N N . LEU A 1 93 ? -15.607 -3.211 11.054 1.00 95.75 93 LEU A N 1
ATOM 805 C CA . LEU A 1 93 ? -15.406 -2.708 12.421 1.00 95.75 93 LEU A CA 1
ATOM 806 C C . LEU A 1 93 ? -16.368 -3.320 13.463 1.00 95.75 93 LEU A C 1
ATOM 808 O O . LEU A 1 93 ? -16.040 -3.344 14.645 1.00 95.75 93 LEU A O 1
ATOM 812 N N . ASN A 1 94 ? -17.529 -3.829 13.047 1.00 94.31 94 ASN A N 1
ATOM 813 C CA . ASN A 1 94 ? -18.501 -4.515 13.910 1.00 94.31 94 ASN A CA 1
ATOM 814 C C . ASN A 1 94 ? -18.329 -6.038 13.991 1.00 94.31 94 ASN A C 1
ATOM 816 O O . ASN A 1 94 ? -18.990 -6.680 14.801 1.00 94.31 94 ASN A O 1
ATOM 820 N N . GLU A 1 95 ? -17.469 -6.619 13.156 1.00 94.69 95 GLU A N 1
ATOM 821 C CA . GLU A 1 95 ? -17.208 -8.063 13.105 1.00 94.69 95 GLU A CA 1
ATOM 822 C C . GLU A 1 95 ? -15.952 -8.455 13.895 1.00 94.69 95 GLU A C 1
ATOM 824 O O . GLU A 1 95 ? -15.659 -9.642 14.046 1.00 94.69 95 GLU A O 1
ATOM 829 N N . VAL A 1 96 ? -15.182 -7.471 14.364 1.00 95.50 96 VAL A N 1
ATOM 830 C CA . VAL A 1 96 ? -13.921 -7.685 15.076 1.00 95.50 96 VAL A CA 1
ATOM 831 C C . VAL A 1 96 ? -14.099 -7.698 16.585 1.00 95.50 96 VAL A C 1
ATOM 833 O O . VAL A 1 96 ? -14.947 -7.010 17.154 1.00 95.50 96 VAL A O 1
ATOM 836 N N . SER A 1 97 ? -13.237 -8.461 17.246 1.00 95.56 97 SER A N 1
ATOM 837 C CA . SER A 1 97 ? -13.074 -8.391 18.692 1.00 95.56 97 SER A CA 1
ATOM 838 C C . SER A 1 97 ? -12.449 -7.058 19.121 1.00 95.56 97 SER A C 1
ATOM 840 O O . SER A 1 97 ? -11.746 -6.393 18.357 1.00 95.56 97 SER A O 1
ATOM 842 N N . GLU A 1 98 ? -12.653 -6.685 20.384 1.00 94.31 98 GLU A N 1
ATOM 843 C CA . GLU A 1 98 ? -12.046 -5.483 20.967 1.00 94.31 98 GLU A CA 1
ATOM 844 C C . GLU A 1 98 ? -10.510 -5.517 20.890 1.00 94.31 98 GLU A C 1
ATOM 846 O O . GLU A 1 98 ? -9.887 -4.512 20.557 1.00 94.31 98 GLU A O 1
ATOM 851 N N . ASN A 1 99 ? -9.904 -6.691 21.095 1.00 95.44 99 ASN A N 1
ATOM 852 C CA . ASN A 1 99 ? -8.455 -6.872 20.994 1.00 95.44 99 ASN A CA 1
ATOM 853 C C . ASN A 1 99 ? -7.931 -6.663 19.564 1.00 95.44 99 ASN A C 1
ATOM 855 O O . ASN A 1 99 ? -6.913 -5.996 19.387 1.00 95.44 99 ASN A O 1
ATOM 859 N N . GLU A 1 100 ? -8.613 -7.199 18.543 1.00 96.06 100 GLU A N 1
ATOM 860 C CA . GLU A 1 100 ? -8.243 -6.971 17.134 1.00 96.06 100 GLU A CA 1
ATOM 861 C C . GLU A 1 100 ? -8.320 -5.481 16.784 1.00 96.06 100 GLU A C 1
ATOM 863 O O . GLU A 1 100 ? -7.391 -4.940 16.187 1.00 96.06 100 GLU A O 1
ATOM 868 N N . LEU A 1 101 ? -9.394 -4.806 17.211 1.00 95.88 101 LEU A N 1
ATOM 869 C CA . LEU A 1 101 ? -9.569 -3.373 16.990 1.00 95.88 101 LEU A CA 1
ATOM 870 C C . LEU A 1 101 ? -8.481 -2.549 17.695 1.00 95.88 101 LEU A C 1
ATOM 872 O O . LEU A 1 101 ? -7.915 -1.636 17.100 1.00 95.88 101 LEU A O 1
ATOM 876 N N . MET A 1 102 ? -8.162 -2.866 18.951 1.00 95.19 102 MET A N 1
ATOM 877 C CA . MET A 1 102 ? -7.108 -2.176 19.700 1.00 95.19 102 MET A CA 1
ATOM 878 C C . MET A 1 102 ? -5.728 -2.345 19.057 1.00 95.19 102 MET A C 1
ATOM 880 O O . MET A 1 102 ? -4.967 -1.376 18.995 1.00 95.19 102 MET A O 1
ATOM 884 N N . ASN A 1 103 ? -5.412 -3.546 18.567 1.00 95.38 103 ASN A N 1
ATOM 885 C CA . ASN A 1 103 ? -4.155 -3.811 17.873 1.00 95.38 103 ASN A CA 1
ATOM 886 C C . ASN A 1 103 ? -4.066 -3.015 16.564 1.00 95.38 103 ASN A C 1
ATOM 888 O O . ASN A 1 103 ? -3.084 -2.310 16.359 1.00 95.38 103 ASN A O 1
ATOM 892 N N . ASP A 1 104 ? -5.108 -3.029 15.730 1.00 96.44 104 ASP A N 1
ATOM 893 C CA . ASP A 1 104 ? -5.151 -2.247 14.485 1.00 96.44 104 ASP A CA 1
ATOM 894 C C . ASP A 1 104 ? -5.069 -0.729 14.737 1.00 96.44 104 ASP A C 1
ATOM 896 O O . ASP A 1 104 ? -4.353 -0.025 14.025 1.00 96.44 104 ASP A O 1
ATOM 900 N N . ILE A 1 105 ? -5.700 -0.211 15.798 1.00 96.44 105 ILE A N 1
ATOM 901 C CA . ILE A 1 105 ? -5.553 1.199 16.206 1.00 96.44 105 ILE A CA 1
ATOM 902 C C . ILE A 1 105 ? -4.107 1.516 16.606 1.00 96.44 105 ILE A C 1
ATOM 904 O O . ILE A 1 105 ? -3.601 2.592 16.278 1.00 96.44 105 ILE A O 1
ATOM 908 N N . LYS A 1 106 ? -3.438 0.615 17.335 1.00 96.31 106 LYS A N 1
ATOM 909 C CA . LYS A 1 106 ? -2.030 0.790 17.717 1.00 96.31 106 LYS A CA 1
ATOM 910 C C . LYS A 1 106 ? -1.132 0.811 16.480 1.00 96.31 106 LYS A C 1
ATOM 912 O O . LYS A 1 106 ? -0.284 1.693 16.377 1.00 96.31 106 LYS A O 1
ATOM 917 N N . GLU A 1 107 ? -1.368 -0.109 15.551 1.00 96.25 107 GLU A N 1
ATOM 918 C CA . GLU A 1 107 ? -0.669 -0.189 14.272 1.00 96.25 107 GLU A CA 1
ATOM 919 C C . GLU A 1 107 ? -0.838 1.108 13.467 1.00 96.25 107 GLU A C 1
ATOM 921 O O . GLU A 1 107 ? 0.158 1.748 13.129 1.00 96.25 107 GLU A O 1
ATOM 926 N N . ARG A 1 108 ? -2.076 1.591 13.287 1.00 96.81 108 ARG A N 1
ATOM 927 C CA . ARG A 1 108 ? -2.358 2.881 12.626 1.00 96.81 108 ARG A CA 1
ATOM 928 C C . ARG A 1 108 ? -1.587 4.036 13.240 1.00 96.81 108 ARG A C 1
ATOM 930 O O . ARG A 1 108 ? -1.004 4.837 12.528 1.00 96.81 108 ARG A O 1
ATOM 937 N N . LYS A 1 109 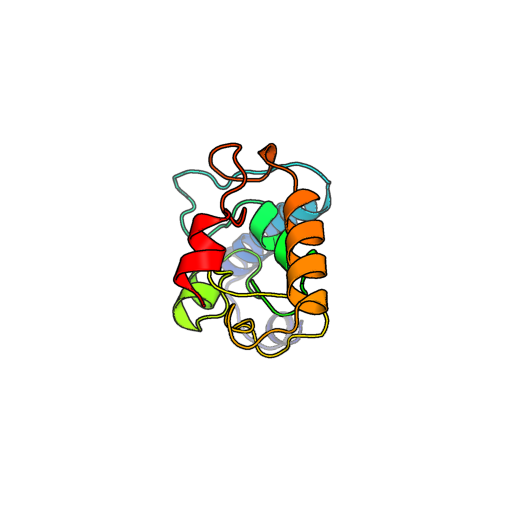? -1.559 4.127 14.571 1.00 96.31 109 LYS A N 1
ATOM 938 C CA . LYS A 1 109 ? -0.864 5.210 15.287 1.00 96.31 109 LYS A CA 1
ATOM 939 C C . LYS A 1 109 ? 0.657 5.164 15.145 1.00 96.31 109 LYS A C 1
ATOM 941 O O . LYS A 1 109 ? 1.305 6.161 15.452 1.00 96.31 109 LYS A O 1
ATOM 946 N N . SER A 1 110 ? 1.219 4.029 14.735 1.00 95.81 110 SER A N 1
ATOM 947 C CA . SER A 1 110 ? 2.660 3.871 14.527 1.00 95.81 110 SER A CA 1
ATOM 948 C C . SER A 1 110 ? 3.128 4.336 13.144 1.00 95.81 110 SER A C 1
ATOM 950 O O . SER A 1 110 ? 4.326 4.516 12.932 1.00 95.81 110 SER A O 1
ATOM 952 N N . GLU A 1 111 ? 2.197 4.560 12.214 1.00 96.31 111 GLU A N 1
ATOM 953 C CA . GLU A 1 111 ? 2.502 4.968 10.845 1.00 96.31 111 GLU A CA 1
ATOM 954 C C . GLU A 1 111 ? 3.068 6.394 10.778 1.00 96.31 111 GLU A C 1
ATOM 956 O O . GLU A 1 111 ? 2.773 7.261 11.604 1.00 96.31 111 GLU A O 1
ATOM 961 N N . ASN A 1 112 ? 3.873 6.660 9.747 1.00 95.25 112 ASN A N 1
ATOM 962 C CA . ASN A 1 112 ? 4.475 7.970 9.542 1.00 95.25 112 ASN A CA 1
ATOM 963 C C . ASN A 1 112 ? 3.523 8.903 8.769 1.00 95.25 112 ASN A C 1
ATOM 965 O O . ASN A 1 112 ? 3.308 8.679 7.574 1.00 95.25 112 ASN A O 1
ATOM 969 N N . PRO A 1 113 ? 3.025 10.009 9.359 1.00 95.94 113 PRO A N 1
ATOM 970 C CA . PRO A 1 113 ? 2.138 10.935 8.657 1.00 95.94 113 PRO A CA 1
ATOM 971 C C . PRO A 1 113 ? 2.787 11.531 7.403 1.00 95.94 113 PRO A C 1
ATOM 973 O O . PRO A 1 113 ? 2.094 11.795 6.428 1.00 95.94 113 PRO A O 1
ATOM 976 N N . LEU A 1 114 ? 4.113 11.710 7.384 1.00 95.94 114 LEU A N 1
ATOM 977 C CA . LEU A 1 114 ? 4.837 12.288 6.246 1.00 95.94 114 LEU A CA 1
ATOM 978 C C . LEU A 1 114 ? 4.900 11.361 5.021 1.00 95.94 114 LEU A C 1
ATOM 980 O O . LEU A 1 114 ? 5.187 11.837 3.921 1.00 95.94 114 LEU A O 1
ATOM 984 N N . ALA A 1 115 ? 4.643 10.062 5.202 1.00 94.81 115 ALA A N 1
ATOM 985 C CA . ALA A 1 115 ? 4.573 9.092 4.111 1.00 94.81 115 ALA A CA 1
ATOM 986 C C . ALA A 1 115 ? 3.250 9.193 3.329 1.00 94.81 115 ALA A C 1
ATOM 988 O O . ALA A 1 115 ? 3.168 8.755 2.183 1.00 94.81 115 ALA A O 1
ATOM 989 N N . TYR A 1 116 ? 2.228 9.830 3.911 1.00 95.69 116 TYR A N 1
ATOM 990 C CA . TYR A 1 116 ? 0.959 10.095 3.244 1.00 95.69 116 TYR A CA 1
ATOM 991 C C . TYR A 1 116 ? 1.033 11.294 2.299 1.00 95.69 116 TYR A C 1
ATOM 993 O O . TYR A 1 116 ? 1.748 12.279 2.530 1.00 95.69 116 TYR A O 1
ATOM 1001 N N . ARG A 1 117 ? 0.189 11.265 1.260 1.00 93.88 117 ARG A N 1
ATOM 1002 C CA . ARG A 1 117 ? 0.087 12.317 0.240 1.00 93.88 117 ARG A CA 1
ATOM 1003 C C . ARG A 1 117 ? 0.028 13.719 0.847 1.00 93.88 117 ARG A C 1
ATOM 1005 O O . ARG A 1 117 ? 0.823 14.584 0.472 1.00 93.88 117 ARG A O 1
ATOM 1012 N N . ASN A 1 118 ? -0.850 13.906 1.831 1.00 94.94 118 ASN A N 1
ATOM 1013 C CA . ASN A 1 118 ? -1.141 15.195 2.464 1.00 94.94 118 ASN A CA 1
ATOM 1014 C C . ASN A 1 118 ? -0.446 15.400 3.821 1.00 94.94 118 ASN A C 1
ATOM 1016 O O . ASN A 1 118 ? -0.817 16.315 4.550 1.00 9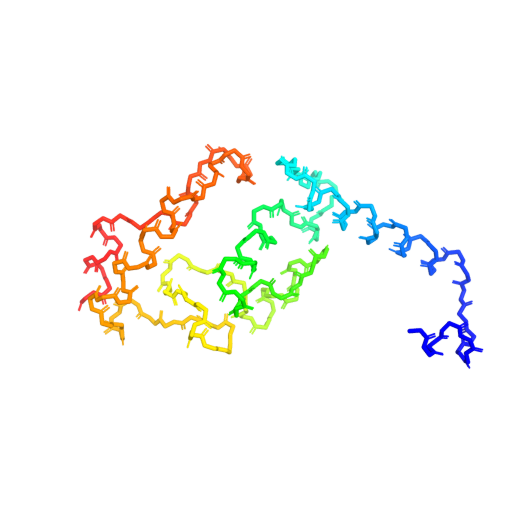4.94 118 ASN A O 1
ATOM 1020 N N . ASN A 1 119 ? 0.568 14.593 4.158 1.00 96.06 119 ASN A N 1
ATOM 1021 C CA . ASN A 1 119 ? 1.268 14.651 5.448 1.00 96.06 119 ASN A CA 1
ATOM 1022 C C . ASN A 1 119 ? 0.344 14.462 6.673 1.00 96.06 119 ASN A C 1
ATOM 1024 O O . ASN A 1 119 ? 0.551 15.093 7.710 1.00 96.06 119 ASN A O 1
ATOM 1028 N N . ASN A 1 120 ? -0.705 13.647 6.550 1.00 95.75 120 ASN A N 1
ATOM 1029 C CA . ASN A 1 120 ? -1.694 13.412 7.600 1.00 95.75 120 ASN A CA 1
ATOM 1030 C C . ASN A 1 120 ? -2.072 11.927 7.693 1.00 95.75 120 ASN A C 1
ATOM 1032 O O . ASN A 1 120 ? -1.872 11.169 6.751 1.00 95.75 120 ASN A O 1
ATOM 1036 N N . MET A 1 121 ? -2.631 11.519 8.831 1.00 95.75 121 MET A N 1
ATOM 1037 C CA . MET A 1 121 ? -3.004 10.126 9.093 1.00 95.75 121 MET A CA 1
ATOM 1038 C C . MET A 1 121 ? -4.333 9.777 8.409 1.00 95.75 121 MET A C 1
ATOM 1040 O O . MET A 1 121 ? -5.390 9.785 9.037 1.00 95.75 121 MET A O 1
ATOM 1044 N N . GLU A 1 122 ? -4.296 9.492 7.104 1.00 95.12 122 GLU A N 1
ATOM 1045 C CA . GLU A 1 122 ? -5.496 9.256 6.277 1.00 95.12 122 GLU A CA 1
ATOM 1046 C C . GLU A 1 122 ? -6.407 8.148 6.834 1.00 95.12 122 GLU A C 1
ATOM 1048 O O . GLU A 1 122 ? -7.636 8.259 6.792 1.00 95.12 122 GLU A O 1
ATOM 1053 N N . PHE A 1 123 ? -5.809 7.099 7.404 1.00 96.38 123 PHE A N 1
ATOM 1054 C CA . PHE A 1 123 ? -6.527 5.943 7.938 1.00 96.38 123 PHE A CA 1
ATOM 1055 C C . PHE A 1 123 ? -6.772 6.000 9.451 1.00 96.38 123 PHE A C 1
ATOM 1057 O O . PHE A 1 123 ? -7.281 5.023 9.999 1.00 96.38 123 PHE A O 1
ATOM 1064 N N . GLU A 1 124 ? -6.469 7.101 10.143 1.00 95.69 124 GLU A N 1
ATOM 1065 C CA . GLU A 1 124 ? -6.750 7.214 11.579 1.00 95.69 124 GLU A CA 1
ATOM 1066 C C . GLU A 1 124 ? -8.251 7.042 11.868 1.00 95.69 124 GLU A C 1
ATOM 1068 O O . GLU A 1 124 ? -9.104 7.684 11.245 1.00 95.69 124 GLU A O 1
ATOM 1073 N N . LEU A 1 125 ? -8.574 6.160 12.820 1.00 95.44 125 LEU A N 1
ATOM 1074 C CA . LEU A 1 125 ? -9.938 5.921 13.287 1.00 95.44 125 LEU A CA 1
ATOM 1075 C C . LEU A 1 125 ? -10.302 6.918 14.386 1.00 95.44 125 LEU A C 1
ATOM 1077 O O . LEU A 1 125 ? -9.669 6.953 15.441 1.00 95.44 125 LEU A O 1
ATOM 1081 N N . THR A 1 126 ? -11.357 7.694 14.156 1.00 93.81 126 THR A N 1
ATOM 1082 C CA . THR A 1 126 ? -11.934 8.584 15.167 1.00 93.81 126 THR A CA 1
ATOM 1083 C C . THR A 1 126 ? -12.973 7.850 16.014 1.00 93.81 126 THR A C 1
ATOM 1085 O O . THR A 1 126 ? -13.501 6.805 15.625 1.00 93.81 126 THR A O 1
ATOM 1088 N N . GLU A 1 127 ? -13.343 8.420 17.163 1.00 91.75 127 GLU A N 1
ATOM 1089 C CA . GLU A 1 127 ? -14.460 7.884 17.950 1.00 91.75 127 GLU A CA 1
ATOM 1090 C C . GLU A 1 127 ? -15.775 7.843 17.164 1.00 91.75 127 GLU A C 1
ATOM 1092 O O . GLU A 1 127 ? -16.605 6.964 17.393 1.00 91.75 127 GLU A O 1
ATOM 1097 N N . GLU A 1 128 ? -15.986 8.800 16.260 1.00 92.94 128 GLU A N 1
ATOM 1098 C CA . GLU A 1 128 ? -17.186 8.863 15.432 1.00 92.94 128 GLU A CA 1
ATOM 1099 C C . GLU A 1 128 ? -17.229 7.704 14.427 1.00 92.94 128 GLU A C 1
ATOM 1101 O O . GLU A 1 128 ? -18.282 7.090 14.255 1.00 92.94 128 GLU A O 1
ATOM 1106 N N . ASP A 1 129 ? -16.085 7.352 13.830 1.00 92.75 129 ASP A N 1
ATOM 1107 C CA . ASP A 1 129 ? -15.957 6.209 12.914 1.00 92.75 129 ASP A CA 1
ATOM 1108 C C . ASP A 1 129 ? -16.319 4.889 13.618 1.00 92.75 129 ASP A C 1
ATOM 1110 O O . ASP A 1 129 ? -17.060 4.059 13.083 1.00 92.75 129 ASP A O 1
ATOM 1114 N N . ILE A 1 130 ? -15.846 4.723 14.858 1.00 90.81 130 ILE A N 1
ATOM 1115 C CA . ILE A 1 130 ? -16.133 3.542 15.681 1.00 90.81 130 ILE A CA 1
ATOM 1116 C C . ILE A 1 130 ? -17.614 3.511 16.079 1.00 90.81 130 ILE A C 1
ATOM 1118 O O . ILE A 1 130 ? -18.249 2.462 15.993 1.00 90.81 130 ILE A O 1
ATOM 1122 N N . LYS A 1 131 ? -18.188 4.651 16.488 1.00 90.50 131 LYS A N 1
ATOM 1123 C CA . LYS A 1 131 ? -19.605 4.750 16.883 1.00 90.50 131 LYS A CA 1
ATOM 1124 C C . LYS A 1 131 ? -20.554 4.462 15.720 1.00 90.50 131 LYS A C 1
ATOM 1126 O O . LYS A 1 131 ? -21.527 3.757 15.929 1.00 90.50 131 LYS A O 1
ATOM 1131 N N . LYS A 1 132 ? -20.265 4.961 14.513 1.00 88.56 132 LYS A N 1
ATOM 1132 C CA . LYS A 1 132 ? -21.080 4.727 13.302 1.00 88.56 132 LYS A CA 1
ATOM 1133 C C . LYS A 1 132 ? -21.104 3.269 12.846 1.00 88.56 132 LYS A C 1
ATOM 1135 O O . LYS A 1 132 ? -21.978 2.894 12.072 1.00 88.56 132 LYS A O 1
ATOM 1140 N N . SER A 1 133 ? -20.116 2.489 13.270 1.00 82.19 133 SER A N 1
ATOM 1141 C CA . SER A 1 133 ? -19.970 1.097 12.859 1.00 82.19 133 SER A CA 1
ATOM 1142 C C . SER A 1 133 ? -20.688 0.120 13.791 1.00 82.19 133 SER A C 1
ATOM 1144 O O . SER A 1 133 ? -20.944 -1.001 13.366 1.00 82.19 133 SER A O 1
ATOM 1146 N N . LYS A 1 134 ? -20.994 0.526 15.032 1.00 73.38 134 LYS A N 1
ATOM 1147 C CA . LYS A 1 134 ? -21.759 -0.265 16.010 1.00 73.38 134 LYS A CA 1
ATOM 1148 C C . LYS A 1 134 ? -23.259 -0.128 15.774 1.00 73.38 134 LYS A C 1
ATOM 1150 O O . LYS A 1 134 ? -23.945 -1.159 15.931 1.00 73.38 134 LYS A O 1
#

pLDDT: mean 93.3, std 5.61, range [60.44, 97.94]

Radius of gyration: 17.27 Å; chains: 1; bounding box: 37×33×49 Å